Protein AF-A0A536LTJ9-F1 (afdb_monomer_lite)

Structure (mmCIF, N/CA/C/O backbone):
data_AF-A0A536LTJ9-F1
#
_entry.id   AF-A0A536LTJ9-F1
#
loop_
_atom_site.group_PDB
_atom_site.id
_atom_site.type_symbol
_atom_site.label_atom_id
_atom_site.label_alt_id
_atom_site.label_comp_id
_atom_site.label_asym_id
_atom_site.label_entity_id
_atom_site.label_seq_id
_atom_site.pdbx_PDB_ins_code
_atom_site.Cartn_x
_atom_site.Cartn_y
_atom_site.Cartn_z
_atom_site.occupancy
_atom_site.B_iso_or_equiv
_atom_site.auth_seq_id
_atom_site.auth_comp_id
_atom_site.auth_asym_id
_atom_site.auth_atom_id
_atom_site.pdbx_PDB_model_num
ATOM 1 N N . MET A 1 1 ? -16.883 8.179 8.079 1.00 42.94 1 MET A N 1
ATOM 2 C CA . MET A 1 1 ? -15.749 8.511 8.962 1.00 42.94 1 MET A CA 1
ATOM 3 C C . MET A 1 1 ? -14.481 8.294 8.163 1.00 42.94 1 MET A C 1
ATOM 5 O O . MET A 1 1 ? -14.317 7.216 7.603 1.00 42.94 1 MET A O 1
ATOM 9 N N . TRP A 1 2 ? -13.693 9.347 7.991 1.00 53.47 2 TRP A N 1
ATOM 10 C CA . TRP A 1 2 ? -12.495 9.347 7.158 1.00 53.47 2 TRP A CA 1
ATOM 11 C C . TRP A 1 2 ? -11.371 8.657 7.926 1.00 53.47 2 TRP A C 1
ATOM 13 O O . TRP A 1 2 ? -11.195 8.942 9.107 1.00 53.47 2 TRP A O 1
ATOM 23 N N . VAL A 1 3 ? -10.643 7.748 7.278 1.00 66.94 3 VAL A N 1
ATOM 24 C CA . VAL A 1 3 ? -9.371 7.263 7.824 1.00 66.94 3 VAL A CA 1
ATOM 25 C C . VAL A 1 3 ? -8.443 8.465 7.936 1.00 66.94 3 VAL A C 1
ATOM 27 O O . VAL A 1 3 ? -8.261 9.198 6.961 1.00 66.94 3 VAL A O 1
ATOM 30 N N . THR A 1 4 ? -7.886 8.690 9.118 1.00 85.94 4 THR A N 1
ATOM 31 C CA . THR A 1 4 ? -7.003 9.831 9.353 1.00 85.94 4 THR A CA 1
ATOM 32 C C . THR A 1 4 ? -5.583 9.508 8.893 1.00 85.94 4 THR A C 1
ATOM 34 O O . THR A 1 4 ? -5.118 8.367 8.955 1.00 85.94 4 THR A O 1
ATOM 37 N N . VAL A 1 5 ? -4.854 10.533 8.449 1.00 92.19 5 VAL A N 1
ATOM 38 C CA . VAL A 1 5 ? -3.417 10.416 8.140 1.00 92.19 5 VAL A CA 1
ATOM 39 C C . VAL A 1 5 ? -2.634 9.919 9.364 1.00 92.19 5 VAL A C 1
ATOM 41 O O . VAL A 1 5 ? -1.676 9.161 9.224 1.00 92.19 5 VAL A O 1
ATOM 44 N N . GLU A 1 6 ? -3.084 10.285 10.565 1.00 93.06 6 GLU A N 1
ATOM 45 C CA . GLU A 1 6 ? -2.467 9.889 11.828 1.00 93.06 6 GLU A CA 1
ATOM 46 C C . GLU A 1 6 ? -2.579 8.380 12.099 1.00 93.06 6 GLU A C 1
ATOM 48 O O . GLU A 1 6 ? -1.598 7.743 12.480 1.00 93.06 6 GLU A O 1
ATOM 53 N N . GLU A 1 7 ? -3.730 7.762 11.821 1.00 92.81 7 GLU A N 1
ATOM 54 C CA . GLU A 1 7 ? -3.889 6.305 11.944 1.00 92.81 7 GLU A CA 1
ATOM 55 C C . GLU A 1 7 ? -2.943 5.548 11.008 1.00 92.81 7 GLU A C 1
ATOM 57 O O . GLU A 1 7 ? -2.331 4.548 11.404 1.00 92.81 7 GLU A O 1
ATOM 62 N N . LEU A 1 8 ? -2.781 6.040 9.775 1.00 95.00 8 LEU A N 1
ATOM 63 C CA . LEU A 1 8 ? -1.823 5.479 8.828 1.00 95.00 8 LEU A CA 1
ATOM 64 C C . LEU A 1 8 ? -0.384 5.645 9.333 1.00 95.00 8 LEU A C 1
ATOM 66 O O . LEU A 1 8 ? 0.380 4.678 9.281 1.00 95.00 8 LEU A O 1
ATOM 70 N N . ARG A 1 9 ? -0.021 6.820 9.864 1.00 96.88 9 ARG A N 1
ATOM 71 C CA . ARG A 1 9 ? 1.307 7.076 10.445 1.00 96.88 9 ARG A CA 1
ATOM 72 C C . ARG A 1 9 ? 1.619 6.090 11.570 1.00 96.88 9 ARG A C 1
ATOM 74 O O . ARG A 1 9 ? 2.627 5.388 11.505 1.00 96.88 9 ARG A O 1
ATOM 81 N N . LEU A 1 10 ? 0.718 5.950 12.542 1.00 95.50 10 LEU A N 1
ATOM 82 C CA . LEU A 1 10 ? 0.881 5.016 13.661 1.00 95.50 10 LEU A CA 1
ATOM 83 C C . LEU A 1 10 ? 0.972 3.558 13.192 1.00 95.50 10 LEU A C 1
ATOM 85 O O . LEU A 1 10 ? 1.738 2.761 13.743 1.00 95.50 10 LEU A O 1
ATOM 89 N N . LEU A 1 11 ? 0.206 3.177 12.167 1.00 95.19 11 LEU A N 1
ATOM 90 C CA . LEU A 1 11 ? 0.281 1.839 11.589 1.00 95.19 11 LEU A CA 1
ATOM 91 C C . LEU A 1 11 ? 1.647 1.574 10.937 1.00 95.19 11 LEU A C 1
ATOM 93 O O . LEU A 1 11 ? 2.234 0.512 11.174 1.00 95.19 11 LEU A O 1
ATOM 97 N N . VAL A 1 12 ? 2.160 2.532 10.162 1.00 96.12 12 VAL A N 1
ATOM 98 C CA . VAL A 1 12 ? 3.482 2.457 9.525 1.00 96.12 12 VAL A CA 1
ATOM 99 C C . VAL A 1 12 ? 4.579 2.371 10.578 1.00 96.12 12 VAL A C 1
ATOM 101 O O . VAL A 1 12 ? 5.406 1.466 10.500 1.00 96.12 12 VAL A O 1
ATOM 104 N N . GLU A 1 13 ? 4.550 3.220 11.605 1.00 96.75 13 GLU A N 1
ATOM 105 C CA . GLU A 1 13 ? 5.533 3.204 12.693 1.00 96.75 13 GLU A CA 1
ATOM 106 C C . GLU A 1 13 ? 5.571 1.857 13.415 1.00 96.75 13 GLU A C 1
ATOM 108 O O . GLU A 1 13 ? 6.641 1.279 13.618 1.00 96.75 13 GLU A O 1
ATOM 113 N N . ARG A 1 14 ? 4.406 1.300 13.765 1.00 95.69 14 ARG A N 1
ATOM 114 C CA . ARG A 1 14 ? 4.328 -0.027 14.396 1.00 95.69 14 ARG A CA 1
ATOM 115 C C . ARG A 1 14 ? 4.828 -1.136 13.472 1.00 95.69 14 ARG A C 1
ATOM 117 O O . ARG A 1 14 ? 5.441 -2.098 13.937 1.00 95.69 14 ARG A O 1
ATOM 124 N N . ALA A 1 15 ? 4.541 -1.058 12.175 1.00 93.44 15 ALA A N 1
ATOM 125 C CA . ALA A 1 15 ? 5.028 -2.034 11.203 1.00 93.44 15 ALA A CA 1
ATOM 126 C C . ALA A 1 15 ? 6.554 -1.939 11.019 1.00 93.44 15 ALA A C 1
ATOM 128 O O . ALA A 1 15 ? 7.226 -2.969 11.041 1.00 93.44 15 ALA A O 1
ATOM 129 N N . ALA A 1 16 ? 7.095 -0.724 10.923 1.00 94.69 16 ALA A N 1
ATOM 130 C CA . ALA A 1 16 ? 8.520 -0.449 10.771 1.00 94.69 16 ALA A CA 1
ATOM 131 C C . ALA A 1 16 ? 9.319 -0.882 12.007 1.00 94.69 16 ALA A C 1
ATOM 133 O O . ALA A 1 16 ? 10.309 -1.592 11.866 1.00 94.69 16 ALA A O 1
ATOM 134 N N . LYS A 1 17 ? 8.838 -0.578 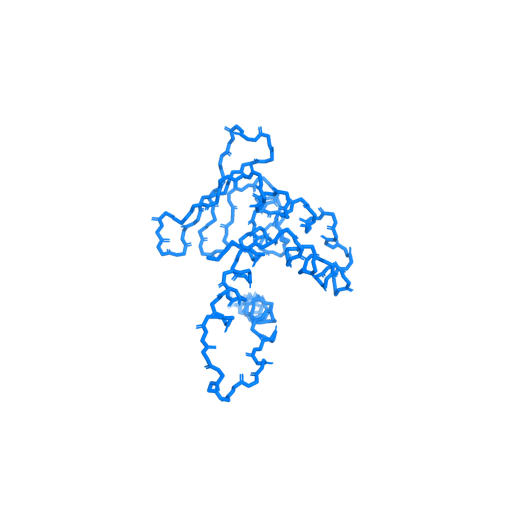13.222 1.00 95.12 17 LYS A N 1
ATOM 135 C CA . LYS A 1 17 ? 9.457 -1.054 14.476 1.00 95.12 17 LYS A CA 1
ATOM 136 C C . LYS A 1 17 ? 9.584 -2.579 14.521 1.00 95.12 17 LYS A C 1
ATOM 138 O O . LYS A 1 17 ? 10.600 -3.098 14.965 1.00 95.12 17 LYS A O 1
ATOM 143 N N . ARG A 1 18 ? 8.572 -3.306 14.033 1.00 94.00 18 ARG A N 1
ATOM 144 C CA . ARG A 1 18 ? 8.579 -4.781 13.989 1.00 94.00 18 ARG A CA 1
ATOM 145 C C . ARG A 1 18 ? 9.423 -5.352 12.853 1.00 94.00 18 ARG A C 1
ATOM 147 O O . ARG A 1 18 ? 9.916 -6.470 12.966 1.00 94.00 18 ARG A O 1
ATOM 154 N N . ARG A 1 19 ? 9.550 -4.632 11.736 1.00 93.12 19 ARG A N 1
ATOM 155 C CA . ARG A 1 19 ? 10.307 -5.066 10.552 1.00 93.12 19 ARG A CA 1
ATOM 156 C C . ARG A 1 19 ? 11.136 -3.904 9.991 1.00 93.12 19 ARG A C 1
ATOM 158 O O . ARG A 1 19 ? 10.781 -3.372 8.937 1.00 93.12 19 ARG A O 1
ATOM 165 N N . PRO A 1 20 ? 12.261 -3.543 10.638 1.00 94.69 20 PRO A N 1
ATOM 166 C CA . PRO A 1 20 ? 13.032 -2.352 10.264 1.00 94.69 20 PRO A CA 1
ATOM 167 C C . PRO A 1 20 ? 13.575 -2.385 8.829 1.00 94.69 20 PRO A C 1
ATOM 169 O O . PRO A 1 20 ? 13.646 -1.364 8.154 1.00 94.69 20 PRO A O 1
ATOM 172 N N . HIS A 1 21 ? 13.879 -3.576 8.305 1.00 91.38 21 HIS A N 1
ATOM 173 C CA . HIS A 1 21 ? 14.324 -3.762 6.917 1.00 91.38 21 HIS A CA 1
ATOM 174 C C . HIS A 1 21 ? 13.249 -3.409 5.866 1.00 91.38 21 HIS A C 1
ATOM 176 O O . HIS A 1 21 ? 13.552 -3.331 4.676 1.00 91.38 21 HIS A O 1
ATOM 182 N N . LEU A 1 22 ? 11.991 -3.205 6.278 1.00 93.38 22 LEU A N 1
ATOM 183 C CA . LEU A 1 22 ? 10.887 -2.813 5.402 1.00 93.38 22 LEU A CA 1
ATOM 184 C C . LEU A 1 22 ? 10.504 -1.335 5.522 1.00 93.38 22 LEU A C 1
ATOM 186 O O . LEU A 1 22 ? 9.610 -0.923 4.789 1.00 93.38 22 LEU A O 1
ATOM 190 N N . THR A 1 23 ? 11.146 -0.534 6.380 1.00 95.56 23 THR A N 1
ATOM 191 C CA . THR A 1 23 ? 10.729 0.854 6.676 1.00 95.56 23 THR A CA 1
ATOM 192 C C . THR A 1 23 ? 10.496 1.685 5.413 1.00 95.56 23 THR A C 1
ATOM 194 O O . THR A 1 23 ? 9.368 2.101 5.161 1.00 95.56 23 THR A O 1
ATOM 197 N N . SER A 1 24 ? 11.494 1.799 4.531 1.00 96.06 24 SER A N 1
ATOM 198 C CA . SER A 1 24 ? 11.345 2.561 3.278 1.00 96.06 24 SER A CA 1
ATOM 199 C C . SER A 1 24 ? 10.238 2.007 2.363 1.00 96.06 24 SER A C 1
ATOM 201 O O . SER A 1 24 ? 9.552 2.747 1.657 1.00 96.06 24 SER A O 1
ATOM 203 N N . ARG A 1 25 ? 10.007 0.687 2.377 1.00 96.50 25 ARG A N 1
ATOM 204 C CA . ARG A 1 25 ? 8.929 0.058 1.594 1.00 96.50 25 ARG A CA 1
ATOM 205 C C . ARG A 1 25 ? 7.552 0.359 2.182 1.00 96.50 25 ARG A C 1
ATOM 207 O O . ARG A 1 25 ? 6.603 0.523 1.418 1.00 96.50 25 ARG A O 1
ATOM 214 N N . LEU A 1 26 ? 7.446 0.434 3.507 1.00 97.62 26 LEU A N 1
ATOM 215 C CA . LEU A 1 26 ? 6.226 0.802 4.223 1.00 97.62 26 LEU A CA 1
ATOM 216 C C . LEU A 1 26 ? 5.879 2.278 4.011 1.00 97.62 26 LEU A C 1
ATOM 218 O O . LEU A 1 26 ? 4.723 2.582 3.742 1.00 97.62 26 LEU A O 1
ATOM 222 N N . GLU A 1 27 ? 6.864 3.173 4.035 1.00 97.81 27 GLU A N 1
ATOM 223 C CA . GLU A 1 27 ? 6.672 4.597 3.725 1.00 97.81 27 GLU A CA 1
ATOM 224 C C . GLU A 1 27 ? 6.171 4.793 2.290 1.00 97.81 27 GLU A C 1
ATOM 226 O O . GLU A 1 27 ? 5.156 5.451 2.058 1.00 97.81 27 GLU A O 1
ATOM 231 N N . LYS A 1 28 ? 6.805 4.126 1.315 1.00 98.06 28 LYS A N 1
ATOM 232 C CA . LYS A 1 28 ? 6.331 4.138 -0.079 1.00 98.06 28 LYS A CA 1
ATOM 233 C C . LYS A 1 28 ? 4.938 3.534 -0.225 1.00 98.06 28 LYS A C 1
ATOM 235 O O . LYS A 1 28 ? 4.162 3.983 -1.059 1.00 98.06 28 LYS A O 1
ATOM 240 N N . ALA A 1 29 ? 4.599 2.516 0.559 1.00 98.19 29 ALA A N 1
ATOM 241 C CA . ALA A 1 29 ? 3.256 1.949 0.565 1.00 98.19 29 ALA A CA 1
ATOM 242 C C . ALA A 1 29 ? 2.220 2.928 1.138 1.00 98.19 29 ALA A C 1
ATOM 244 O O . ALA A 1 29 ? 1.139 3.060 0.569 1.00 98.19 29 ALA A O 1
ATOM 245 N N . ALA A 1 30 ? 2.556 3.643 2.213 1.00 97.88 30 ALA A N 1
ATOM 246 C CA . ALA A 1 30 ? 1.713 4.682 2.796 1.00 97.88 30 ALA A CA 1
ATOM 247 C C . ALA A 1 30 ? 1.471 5.834 1.812 1.00 97.88 30 ALA A C 1
ATOM 249 O O . ALA A 1 30 ? 0.335 6.275 1.657 1.00 97.88 30 ALA A O 1
ATOM 250 N N . PHE A 1 31 ? 2.503 6.240 1.066 1.00 98.00 31 PHE A N 1
ATOM 251 C CA . PHE A 1 31 ? 2.364 7.186 -0.043 1.00 98.00 31 PHE A CA 1
ATOM 252 C C . PHE A 1 31 ? 1.307 6.723 -1.058 1.00 98.00 31 PHE A C 1
ATOM 254 O O . PHE A 1 31 ? 0.443 7.505 -1.447 1.00 98.00 31 PHE A O 1
ATOM 261 N N . LEU A 1 32 ? 1.325 5.444 -1.458 1.00 98.25 32 LEU A N 1
ATOM 262 C CA . LEU A 1 32 ? 0.319 4.912 -2.383 1.00 98.25 32 LEU A CA 1
ATOM 263 C C . LEU A 1 32 ? -1.090 4.932 -1.780 1.00 98.25 32 LEU A C 1
ATOM 265 O O . LEU A 1 32 ? -2.035 5.238 -2.496 1.00 98.25 32 LEU A O 1
ATOM 269 N N . VAL A 1 33 ? -1.235 4.628 -0.487 1.00 97.44 33 VAL A N 1
ATOM 270 C CA . VAL A 1 33 ? -2.533 4.691 0.208 1.00 97.44 33 VAL A CA 1
ATOM 271 C C . VAL A 1 33 ? -3.100 6.111 0.205 1.00 97.44 33 VAL A C 1
ATOM 273 O O . VAL A 1 33 ? -4.300 6.274 0.005 1.00 97.44 33 VAL A O 1
ATOM 276 N N . LEU A 1 34 ? -2.256 7.124 0.411 1.00 96.06 34 LEU A N 1
ATOM 277 C CA . LEU A 1 34 ? -2.688 8.520 0.493 1.00 96.06 34 LEU A CA 1
ATOM 278 C C . LEU A 1 34 ? -2.962 9.149 -0.874 1.00 96.06 34 LEU A C 1
ATOM 280 O O . LEU A 1 34 ? -3.905 9.921 -1.013 1.00 96.06 34 LEU A O 1
ATOM 284 N N . LEU A 1 35 ? -2.117 8.866 -1.867 1.00 96.56 35 LEU A N 1
ATOM 285 C CA . LEU A 1 35 ? -2.029 9.692 -3.075 1.00 96.56 35 LEU A CA 1
ATOM 286 C C . LEU A 1 35 ? -2.355 8.951 -4.366 1.00 96.56 35 LEU A C 1
ATOM 288 O O . LEU A 1 35 ? -2.370 9.569 -5.436 1.00 96.56 35 LEU A O 1
ATOM 292 N N . ARG A 1 36 ? -2.587 7.635 -4.306 1.00 97.62 36 ARG A N 1
ATOM 293 C CA . ARG A 1 36 ? -2.850 6.830 -5.498 1.00 97.62 36 ARG A CA 1
ATOM 294 C C . ARG A 1 36 ? -4.176 6.084 -5.402 1.00 97.62 36 ARG A C 1
ATOM 296 O O . ARG A 1 36 ? -4.556 5.613 -4.334 1.00 97.62 36 ARG A O 1
ATOM 303 N N . PRO A 1 37 ? -4.891 5.944 -6.531 1.00 96.81 37 PRO A N 1
ATOM 304 C CA . PRO A 1 37 ? -6.103 5.140 -6.581 1.00 96.81 37 PRO A CA 1
ATOM 305 C C . PRO A 1 37 ? -5.803 3.682 -6.210 1.00 96.81 37 PRO A C 1
ATOM 307 O O . PRO A 1 37 ? -4.941 3.033 -6.808 1.00 96.81 37 PRO A O 1
ATOM 310 N N . ILE A 1 38 ? -6.557 3.161 -5.241 1.00 97.19 38 ILE A N 1
ATOM 311 C CA . ILE A 1 38 ? -6.561 1.746 -4.863 1.00 97.19 38 ILE A CA 1
ATOM 312 C C . ILE A 1 38 ? -7.996 1.241 -4.945 1.00 97.19 38 ILE A C 1
ATOM 314 O O . ILE A 1 38 ? -8.840 1.600 -4.124 1.00 97.19 38 ILE A O 1
ATOM 318 N N . GLN A 1 39 ? -8.266 0.412 -5.947 1.00 97.00 39 GLN A N 1
ATOM 319 C CA . GLN A 1 39 ? -9.611 -0.015 -6.313 1.00 97.00 39 GLN A CA 1
ATOM 320 C C . GLN A 1 39 ? -9.727 -1.532 -6.236 1.00 97.00 39 GLN A C 1
ATOM 322 O O . GLN A 1 39 ? -8.853 -2.262 -6.711 1.00 97.00 39 GLN A O 1
ATOM 327 N N . GLN A 1 40 ? -10.824 -2.014 -5.662 1.00 96.25 40 GLN A N 1
ATOM 328 C CA . GLN A 1 40 ? -11.198 -3.415 -5.783 1.00 96.25 40 GLN A CA 1
ATOM 329 C C . GLN A 1 40 ? -11.889 -3.613 -7.132 1.00 96.25 40 GLN A C 1
ATOM 331 O O . GLN A 1 40 ? -12.867 -2.929 -7.413 1.00 96.25 40 GLN A O 1
ATOM 336 N N . LEU A 1 41 ? -11.378 -4.523 -7.963 1.00 95.44 41 LEU A N 1
ATOM 337 C CA . LEU A 1 41 ? -12.011 -4.863 -9.243 1.00 95.44 41 LEU A CA 1
ATOM 338 C C . LEU A 1 41 ? -12.983 -6.035 -9.069 1.00 95.44 41 LEU A C 1
ATOM 340 O O . LEU A 1 41 ? -14.129 -5.967 -9.497 1.00 95.44 41 LEU A O 1
ATOM 344 N N . HIS A 1 42 ? -12.522 -7.095 -8.399 1.00 92.00 42 HIS A N 1
ATOM 345 C CA . HIS A 1 42 ? -13.290 -8.306 -8.099 1.00 92.00 42 HIS A CA 1
ATOM 346 C C . HIS A 1 42 ? -12.884 -8.867 -6.731 1.00 92.00 42 HIS A C 1
ATOM 348 O O . HIS A 1 42 ? -12.000 -8.336 -6.044 1.00 92.00 42 HIS A O 1
ATOM 354 N N . GLU A 1 43 ? -13.486 -9.985 -6.333 1.00 89.62 43 GLU A N 1
ATOM 355 C CA . GLU A 1 43 ? -13.037 -10.722 -5.159 1.00 89.62 43 GLU A CA 1
ATOM 356 C C . GLU A 1 43 ? -11.547 -11.083 -5.291 1.00 89.62 43 GLU A C 1
ATOM 358 O O . GLU A 1 43 ? -11.108 -11.692 -6.267 1.00 89.62 43 GLU A O 1
ATOM 363 N N . ASN A 1 44 ? -10.740 -10.676 -4.309 1.00 88.75 44 ASN A N 1
ATOM 364 C CA . ASN A 1 44 ? -9.294 -10.912 -4.283 1.00 88.75 44 ASN A CA 1
ATOM 365 C C . ASN A 1 44 ? -8.495 -10.345 -5.480 1.00 88.75 44 ASN A C 1
ATOM 367 O O . ASN A 1 44 ? -7.332 -10.725 -5.653 1.00 88.75 44 ASN A O 1
ATOM 371 N N . VAL A 1 45 ? -9.067 -9.419 -6.263 1.00 96.31 45 VAL A N 1
ATOM 372 C CA . VAL A 1 45 ? -8.387 -8.709 -7.361 1.00 96.31 45 VAL A CA 1
ATOM 373 C C . VAL A 1 45 ? -8.440 -7.208 -7.119 1.00 96.31 45 VAL A C 1
ATOM 375 O O . VAL A 1 45 ? -9.510 -6.603 -7.063 1.00 96.31 45 VAL A O 1
ATOM 378 N N . TRP A 1 46 ? -7.261 -6.610 -7.002 1.00 98.12 46 TRP A N 1
ATOM 379 C CA . TRP A 1 46 ? -7.079 -5.204 -6.673 1.00 98.12 46 TRP A CA 1
ATOM 380 C C . TRP A 1 46 ? -6.245 -4.513 -7.735 1.00 98.12 46 TRP A C 1
ATOM 382 O O . TRP A 1 46 ? -5.274 -5.082 -8.225 1.00 98.12 46 TRP A O 1
ATOM 392 N N . ARG A 1 47 ? -6.587 -3.268 -8.042 1.00 98.25 47 ARG A N 1
ATOM 393 C CA . ARG A 1 47 ? -5.807 -2.374 -8.890 1.00 98.25 47 ARG A CA 1
ATOM 394 C C . ARG A 1 47 ? -5.202 -1.277 -8.018 1.00 98.25 47 ARG A C 1
ATOM 396 O O . ARG A 1 47 ? -5.918 -0.627 -7.261 1.00 98.25 47 ARG A O 1
ATOM 403 N N . VAL A 1 48 ? -3.890 -1.085 -8.118 1.00 98.44 48 VAL A N 1
ATOM 404 C CA . VAL A 1 48 ? -3.116 -0.124 -7.319 1.00 98.44 48 VAL A CA 1
ATOM 405 C C . VAL A 1 48 ? -2.370 0.811 -8.263 1.00 98.44 48 VAL A C 1
ATOM 407 O O . VAL A 1 48 ? -1.622 0.344 -9.121 1.00 98.44 48 VAL A O 1
ATOM 410 N N . GLY A 1 49 ? -2.568 2.120 -8.120 1.00 98.12 49 GLY A N 1
ATOM 411 C CA . GLY A 1 49 ? -1.818 3.118 -8.881 1.00 98.12 49 GLY A CA 1
ATOM 412 C C . GLY A 1 49 ? -0.318 3.070 -8.579 1.00 98.12 49 GLY A C 1
ATOM 413 O O . GLY A 1 49 ? 0.107 2.748 -7.468 1.00 98.12 49 GLY A O 1
ATOM 414 N N . SER A 1 50 ? 0.493 3.380 -9.581 1.00 96.56 50 SER A N 1
ATOM 415 C CA . SER A 1 50 ? 1.942 3.505 -9.461 1.00 96.56 50 SER A CA 1
ATOM 416 C C . SER A 1 50 ? 2.350 4.789 -8.735 1.00 96.56 50 SER A C 1
ATOM 418 O O . SER A 1 50 ? 1.583 5.736 -8.595 1.00 96.56 50 SER A O 1
ATOM 420 N N . GLU A 1 51 ? 3.610 4.850 -8.307 1.00 95.50 51 GLU A N 1
ATOM 421 C CA . GLU A 1 51 ? 4.171 6.042 -7.658 1.00 95.50 51 GLU A CA 1
ATOM 422 C C . GLU A 1 51 ? 4.203 7.258 -8.595 1.00 95.50 51 GLU A C 1
ATOM 424 O O . GLU A 1 51 ? 3.831 8.351 -8.170 1.00 95.50 51 GLU A O 1
ATOM 429 N N . ASP A 1 52 ? 4.535 7.041 -9.875 1.00 94.75 52 ASP A N 1
ATOM 430 C CA . ASP A 1 52 ? 4.522 8.069 -10.929 1.00 94.75 52 ASP A CA 1
ATOM 431 C C . ASP A 1 52 ? 3.102 8.519 -11.327 1.00 94.75 52 ASP A C 1
ATOM 433 O O . ASP A 1 52 ? 2.946 9.538 -11.988 1.00 94.75 52 ASP A O 1
ATOM 437 N N . GLY A 1 53 ? 2.058 7.797 -10.903 1.00 93.62 53 GLY A N 1
ATOM 438 C CA . GLY A 1 53 ? 0.662 8.105 -11.221 1.00 93.62 53 GLY A CA 1
ATOM 439 C C . GLY A 1 53 ? 0.241 7.793 -12.661 1.00 93.62 53 GLY A C 1
ATOM 440 O O . GLY A 1 53 ? -0.909 8.034 -13.008 1.00 93.62 53 GLY A O 1
ATOM 441 N N . LEU A 1 54 ? 1.132 7.239 -13.488 1.00 95.19 54 LEU A N 1
ATOM 442 C CA . LEU A 1 54 ? 0.880 6.983 -14.912 1.00 95.19 54 LEU A CA 1
ATOM 443 C C . LEU A 1 54 ? 0.421 5.551 -15.197 1.00 95.19 54 LEU A C 1
ATOM 445 O O . LEU A 1 54 ? -0.065 5.247 -16.283 1.00 95.19 54 LEU A O 1
ATOM 449 N N . ARG A 1 55 ? 0.633 4.641 -14.247 1.00 96.25 55 ARG A N 1
ATOM 450 C CA . ARG A 1 55 ? 0.438 3.204 -14.423 1.00 96.25 55 ARG A CA 1
ATOM 451 C C . ARG A 1 55 ? -0.396 2.636 -13.290 1.00 96.25 55 ARG A C 1
ATOM 453 O O . ARG A 1 55 ? -0.526 3.209 -12.211 1.00 96.25 55 ARG A O 1
ATOM 460 N N . PHE A 1 56 ? -0.926 1.453 -13.538 1.00 97.94 56 PHE A N 1
ATOM 461 C CA . PHE A 1 56 ? -1.584 0.651 -12.526 1.00 97.94 56 PHE A CA 1
ATOM 462 C C . PHE A 1 56 ? -0.951 -0.727 -12.488 1.00 97.94 56 PHE A C 1
ATOM 464 O O . PHE A 1 56 ? -0.499 -1.234 -13.511 1.00 97.94 56 PHE A O 1
ATOM 471 N N . TYR A 1 57 ? -0.946 -1.318 -11.300 1.00 98.19 57 TYR A N 1
ATOM 472 C CA . TYR A 1 57 ? -0.539 -2.692 -11.082 1.00 98.19 57 TYR A CA 1
ATOM 473 C C . TYR A 1 57 ? -1.673 -3.466 -10.425 1.00 98.19 57 TYR A C 1
ATOM 475 O O . TYR A 1 57 ? -2.288 -3.028 -9.448 1.00 98.19 57 TYR A O 1
ATOM 483 N N . THR A 1 58 ? -1.916 -4.650 -10.949 1.00 98.44 58 THR A N 1
ATOM 484 C CA . THR A 1 58 ? -2.887 -5.611 -10.464 1.00 98.44 58 THR A CA 1
ATOM 485 C C . THR A 1 58 ? -2.249 -6.473 -9.386 1.00 98.44 58 THR A C 1
ATOM 487 O O . THR A 1 58 ? -1.134 -6.986 -9.528 1.00 98.44 58 THR A O 1
ATOM 490 N N . VAL A 1 59 ? -2.974 -6.638 -8.283 1.00 97.56 59 VAL A N 1
ATOM 491 C CA . VAL A 1 59 ? -2.683 -7.617 -7.244 1.00 97.56 59 VAL A CA 1
ATOM 492 C C . VAL A 1 59 ? -3.821 -8.630 -7.210 1.00 97.56 59 VAL A C 1
ATOM 494 O O . VAL A 1 59 ? -4.937 -8.310 -6.798 1.00 97.56 59 VAL A O 1
ATOM 497 N N . LYS A 1 60 ? -3.542 -9.866 -7.628 1.00 96.50 60 LYS A N 1
ATOM 498 C CA . LYS A 1 60 ? -4.503 -10.975 -7.679 1.00 96.50 60 LYS A CA 1
ATOM 499 C C . LYS A 1 60 ? -4.084 -12.059 -6.699 1.00 96.50 60 LYS A C 1
ATOM 501 O O . LYS A 1 60 ? -2.989 -12.604 -6.808 1.00 96.50 60 LYS A O 1
ATOM 506 N N . ARG A 1 61 ? -4.948 -12.371 -5.727 1.00 91.94 61 ARG A N 1
ATOM 507 C CA . ARG A 1 61 ? -4.703 -13.408 -4.699 1.00 91.94 61 ARG A CA 1
ATOM 508 C C . ARG A 1 61 ? -3.320 -13.270 -4.030 1.00 91.94 61 ARG A C 1
ATOM 510 O O . ARG A 1 61 ? -2.623 -14.250 -3.796 1.00 91.94 61 ARG A O 1
ATOM 517 N N . GLY A 1 62 ? -2.902 -12.030 -3.763 1.00 89.62 62 GLY A N 1
ATOM 518 C CA . GLY A 1 62 ? -1.617 -11.712 -3.129 1.00 89.62 62 GLY A CA 1
ATOM 519 C C . GLY A 1 62 ? -0.399 -11.666 -4.062 1.00 89.62 62 GLY A C 1
ATOM 520 O O . GLY A 1 62 ? 0.665 -11.249 -3.605 1.00 89.62 62 GLY A O 1
ATOM 521 N N . GLN A 1 63 ? -0.540 -12.023 -5.341 1.00 95.44 63 GLN A N 1
ATOM 522 C CA . GLN A 1 63 ? 0.505 -11.895 -6.362 1.00 95.44 63 GLN A CA 1
ATOM 523 C C . GLN A 1 63 ? 0.389 -10.546 -7.067 1.00 95.44 63 GLN A C 1
ATOM 525 O O . GLN A 1 63 ? -0.725 -10.117 -7.352 1.00 95.44 63 GLN A O 1
ATOM 530 N N . CYS A 1 64 ? 1.506 -9.872 -7.344 1.00 97.06 64 CYS A N 1
ATOM 531 C CA . CYS A 1 64 ? 1.507 -8.541 -7.958 1.00 97.06 64 CYS A CA 1
ATOM 532 C C . CYS A 1 64 ? 2.233 -8.552 -9.304 1.00 97.06 64 CYS A C 1
ATOM 534 O O . CYS A 1 64 ? 3.271 -9.185 -9.430 1.00 97.06 64 CYS A O 1
ATOM 536 N N . GLU A 1 65 ? 1.741 -7.804 -10.288 1.00 97.69 65 GLU A N 1
ATOM 537 C CA . GLU A 1 65 ? 2.379 -7.728 -11.613 1.00 97.69 65 GLU A CA 1
ATOM 538 C C . GLU A 1 65 ? 3.516 -6.693 -11.712 1.00 97.69 65 GLU A C 1
ATOM 540 O O . GLU A 1 65 ? 4.103 -6.501 -12.772 1.00 97.69 65 GLU A O 1
ATOM 545 N N . CYS A 1 66 ? 3.859 -5.999 -10.621 1.00 97.06 66 CYS A N 1
ATOM 546 C CA . CYS A 1 66 ? 4.939 -5.014 -10.654 1.00 97.06 66 CYS A CA 1
ATOM 547 C C . CYS A 1 66 ? 6.324 -5.669 -10.769 1.00 97.06 66 CYS A C 1
ATOM 549 O O . CYS A 1 66 ? 6.564 -6.743 -10.213 1.00 97.06 66 CYS A O 1
ATOM 551 N N . SER A 1 67 ? 7.278 -4.958 -11.374 1.00 95.81 67 SER A N 1
ATOM 552 C CA . SER A 1 67 ? 8.646 -5.449 -11.608 1.00 95.81 67 SER A CA 1
ATOM 553 C C . SER A 1 67 ? 9.387 -5.920 -10.349 1.00 95.81 67 SER 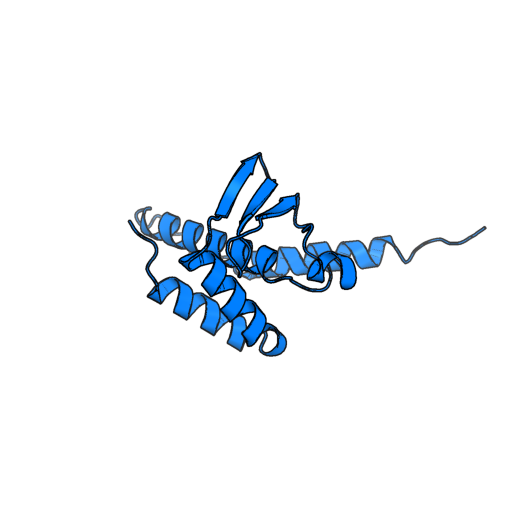A C 1
ATOM 555 O O . SER A 1 67 ? 10.187 -6.846 -10.414 1.00 95.81 67 SER A O 1
ATOM 557 N N . ASP A 1 68 ? 9.134 -5.305 -9.193 1.00 95.25 68 ASP A N 1
ATOM 558 C CA . ASP A 1 68 ? 9.712 -5.715 -7.905 1.00 95.25 68 ASP A CA 1
ATOM 559 C C . ASP A 1 68 ? 9.217 -7.108 -7.473 1.00 95.25 68 ASP A C 1
ATOM 561 O O . ASP A 1 68 ? 10.000 -7.933 -7.012 1.00 95.25 68 ASP A O 1
ATOM 565 N N . TYR A 1 69 ? 7.939 -7.420 -7.708 1.00 95.75 69 TYR A N 1
ATOM 566 C CA . TYR A 1 69 ? 7.399 -8.756 -7.448 1.00 95.75 69 TYR A CA 1
ATOM 567 C C . TYR A 1 69 ? 7.892 -9.771 -8.478 1.00 95.75 69 TYR A C 1
ATOM 569 O O . TYR A 1 69 ? 8.267 -10.873 -8.101 1.00 95.75 69 TYR A O 1
ATOM 577 N N . LEU A 1 70 ? 7.932 -9.409 -9.762 1.00 95.62 70 LEU A N 1
ATOM 578 C CA . LEU A 1 70 ? 8.425 -10.314 -10.805 1.00 95.62 70 LEU A CA 1
ATOM 579 C C . LEU A 1 70 ? 9.889 -10.717 -10.570 1.00 95.62 70 LEU A C 1
ATOM 581 O O . LEU A 1 70 ? 10.256 -11.854 -10.838 1.00 95.62 70 LEU A O 1
ATOM 585 N N . ARG A 1 71 ? 10.707 -9.811 -10.017 1.00 95.94 71 ARG A N 1
ATOM 586 C CA . ARG A 1 71 ? 12.116 -10.082 -9.693 1.00 95.94 71 ARG A CA 1
ATOM 587 C C . ARG A 1 71 ? 12.318 -10.903 -8.424 1.00 95.94 71 ARG A C 1
ATOM 589 O O . ARG A 1 71 ? 13.215 -11.736 -8.385 1.00 95.94 71 ARG A O 1
ATOM 596 N N . HIS A 1 72 ? 11.533 -10.651 -7.380 1.00 92.25 72 HIS A N 1
ATOM 597 C CA . HIS A 1 72 ? 11.813 -11.196 -6.044 1.00 92.25 72 HIS A CA 1
ATOM 598 C C . HIS A 1 72 ? 10.767 -12.202 -5.536 1.00 92.25 72 HIS A C 1
ATOM 600 O O . HIS A 1 72 ? 10.965 -12.861 -4.513 1.00 92.25 72 HIS A O 1
ATOM 606 N N . GLY A 1 73 ? 9.652 -12.343 -6.246 1.00 90.50 73 GLY A N 1
ATOM 607 C CA . GLY A 1 73 ? 8.575 -13.273 -5.942 1.00 90.50 73 GLY A CA 1
ATOM 608 C C . GLY A 1 73 ? 7.808 -12.959 -4.655 1.00 90.50 73 GLY A C 1
ATOM 609 O O . GLY A 1 73 ? 7.875 -11.876 -4.069 1.00 90.50 73 GLY A O 1
ATOM 610 N N . ALA A 1 74 ? 7.046 -13.952 -4.193 1.00 87.50 74 ALA A N 1
ATOM 611 C CA . ALA A 1 74 ? 6.143 -13.820 -3.048 1.00 87.50 74 ALA A CA 1
ATOM 612 C C . ALA A 1 74 ? 6.856 -13.479 -1.727 1.00 87.50 74 ALA A C 1
ATOM 614 O O . ALA A 1 74 ? 6.251 -12.841 -0.858 1.00 87.50 74 ALA A O 1
ATOM 615 N N . ASN A 1 75 ? 8.127 -13.873 -1.624 1.00 85.94 75 ASN A N 1
ATOM 616 C CA . ASN A 1 75 ? 9.012 -13.754 -0.465 1.00 85.94 75 ASN A CA 1
ATOM 617 C C . ASN A 1 75 ? 9.318 -12.302 -0.105 1.00 85.94 75 ASN A C 1
ATOM 619 O O . ASN A 1 75 ? 9.622 -11.998 1.045 1.00 85.94 75 ASN A O 1
ATOM 623 N N . HIS A 1 76 ? 9.224 -11.413 -1.094 1.00 88.12 76 HIS A N 1
ATOM 624 C CA . HIS A 1 76 ? 9.574 -10.015 -0.944 1.00 88.12 76 HIS A CA 1
ATOM 625 C C . HIS A 1 76 ? 8.329 -9.141 -1.090 1.00 88.12 76 HIS A C 1
ATOM 627 O O . HIS A 1 76 ? 7.698 -9.115 -2.155 1.00 88.12 76 HIS A O 1
ATOM 633 N N . PRO A 1 77 ? 7.900 -8.444 -0.028 1.00 92.62 77 PRO A N 1
ATOM 634 C CA . PRO A 1 77 ? 6.710 -7.621 -0.107 1.00 92.62 77 PRO A CA 1
ATOM 635 C C . PRO A 1 77 ? 7.010 -6.364 -0.930 1.00 92.62 77 PRO A C 1
ATOM 637 O O . PRO A 1 77 ? 7.749 -5.470 -0.508 1.00 92.62 77 PRO A O 1
ATOM 640 N N . CYS A 1 78 ? 6.415 -6.284 -2.119 1.00 96.94 78 CYS A N 1
ATOM 641 C CA . CYS A 1 78 ? 6.437 -5.064 -2.911 1.00 96.94 78 CYS A CA 1
ATOM 642 C C . CYS A 1 78 ? 5.538 -3.990 -2.291 1.00 96.94 78 CYS A C 1
ATOM 644 O O . CYS A 1 78 ? 4.577 -4.289 -1.573 1.00 96.94 78 CYS A O 1
ATOM 646 N N . LYS A 1 79 ? 5.813 -2.724 -2.616 1.00 97.06 79 LYS A N 1
ATOM 647 C CA . LYS A 1 79 ? 5.052 -1.579 -2.091 1.00 97.06 79 LYS A CA 1
ATOM 648 C C . LYS A 1 79 ? 3.544 -1.672 -2.359 1.00 97.06 79 LYS A C 1
ATOM 650 O O . LYS A 1 79 ? 2.765 -1.292 -1.498 1.00 97.06 79 LYS A O 1
ATOM 655 N N . HIS A 1 80 ? 3.114 -2.246 -3.487 1.00 98.25 80 HIS A N 1
ATOM 656 C CA . HIS A 1 80 ? 1.687 -2.402 -3.807 1.00 98.25 80 HIS A CA 1
ATOM 657 C C . HIS A 1 80 ? 0.992 -3.416 -2.884 1.00 98.25 80 HIS A C 1
ATOM 659 O O . HIS A 1 80 ? -0.114 -3.171 -2.410 1.00 98.25 80 HIS A O 1
ATOM 665 N N . ARG A 1 81 ? 1.656 -4.541 -2.574 1.00 97.69 81 ARG A N 1
ATOM 666 C CA . ARG A 1 81 ? 1.144 -5.533 -1.610 1.00 97.69 81 ARG A CA 1
ATOM 667 C C . ARG A 1 81 ? 1.094 -4.951 -0.198 1.00 97.69 81 ARG A C 1
ATOM 669 O O . ARG A 1 81 ? 0.119 -5.177 0.513 1.00 97.69 81 ARG A O 1
ATOM 676 N N . LEU A 1 82 ? 2.105 -4.168 0.184 1.00 97.88 82 LEU A N 1
ATOM 677 C CA . LEU A 1 82 ? 2.117 -3.452 1.461 1.00 97.88 82 LEU A CA 1
ATOM 678 C C . LEU A 1 82 ? 1.027 -2.374 1.530 1.00 97.88 82 LEU A C 1
ATOM 680 O O . LEU A 1 82 ? 0.385 -2.245 2.562 1.00 97.88 82 LEU A O 1
ATOM 684 N N . ALA A 1 83 ? 0.756 -1.654 0.440 1.00 98.12 83 ALA A N 1
ATOM 685 C CA . ALA A 1 83 ? -0.298 -0.641 0.402 1.00 98.12 83 ALA A CA 1
ATOM 686 C C . ALA A 1 83 ? -1.682 -1.267 0.623 1.00 98.12 83 ALA A C 1
ATOM 688 O O . ALA A 1 83 ? -2.480 -0.752 1.402 1.00 98.12 83 ALA A O 1
ATOM 689 N N . LEU A 1 84 ? -1.947 -2.429 0.012 1.00 96.94 84 LEU A N 1
ATOM 690 C CA . LEU A 1 84 ? -3.178 -3.182 0.270 1.00 96.94 84 LEU A CA 1
ATOM 691 C C . LEU A 1 84 ? -3.270 -3.683 1.710 1.00 96.94 84 LEU A C 1
ATOM 693 O O . LEU A 1 84 ? -4.354 -3.659 2.287 1.00 96.94 84 LEU A O 1
ATOM 697 N N . PHE A 1 85 ? -2.152 -4.121 2.289 1.00 94.81 85 PHE A N 1
ATOM 698 C CA . PHE A 1 85 ? -2.095 -4.489 3.701 1.00 94.81 85 PHE A CA 1
ATOM 699 C C . PHE A 1 85 ? -2.472 -3.303 4.605 1.00 94.81 85 PHE A C 1
ATOM 701 O O . PHE A 1 85 ? -3.370 -3.435 5.434 1.00 94.81 85 PHE A O 1
ATOM 708 N N . LEU A 1 86 ? -1.850 -2.137 4.399 1.00 95.81 86 LEU A N 1
ATOM 709 C CA . LEU A 1 86 ? -2.131 -0.930 5.179 1.00 95.81 86 LEU A CA 1
ATOM 710 C C . LEU A 1 86 ? -3.592 -0.487 5.021 1.00 95.81 86 LEU A C 1
ATOM 712 O O . LEU A 1 86 ? -4.270 -0.250 6.015 1.00 95.81 86 LEU A O 1
ATOM 716 N N . ARG A 1 87 ? -4.108 -0.451 3.786 1.00 94.88 87 ARG A N 1
ATOM 717 C CA . ARG A 1 87 ? -5.502 -0.086 3.495 1.00 94.88 87 ARG A CA 1
ATOM 718 C C . ARG A 1 87 ? -6.499 -0.980 4.234 1.00 94.88 87 ARG A C 1
ATOM 720 O O . ARG A 1 87 ? -7.424 -0.461 4.845 1.00 94.88 87 ARG A O 1
ATOM 727 N N . ARG A 1 88 ? -6.297 -2.301 4.218 1.00 92.56 88 ARG A N 1
ATOM 728 C CA . ARG A 1 88 ? -7.188 -3.254 4.904 1.00 92.56 88 ARG A CA 1
ATOM 729 C C . ARG A 1 88 ? -7.184 -3.062 6.417 1.00 92.56 88 ARG A C 1
ATOM 731 O O . ARG A 1 88 ? -8.250 -3.012 7.014 1.00 92.56 88 ARG A O 1
ATOM 738 N N . ALA A 1 89 ? -6.008 -2.893 7.019 1.00 92.38 89 ALA A N 1
ATOM 739 C CA . ALA A 1 89 ? -5.892 -2.652 8.457 1.00 92.38 89 ALA A CA 1
ATOM 740 C C . ALA A 1 89 ? -6.581 -1.341 8.889 1.00 92.38 89 ALA A C 1
ATOM 742 O O . ALA A 1 89 ? -7.162 -1.264 9.972 1.00 92.38 89 ALA A O 1
ATOM 743 N N . LEU A 1 90 ? -6.555 -0.316 8.033 1.00 91.69 90 LEU A N 1
ATOM 744 C CA . LEU A 1 90 ? -7.272 0.940 8.266 1.00 91.69 90 LEU A CA 1
ATOM 745 C C . LEU A 1 90 ? -8.788 0.768 8.113 1.00 91.69 90 LEU A C 1
ATOM 747 O O . LEU A 1 90 ? -9.547 1.253 8.947 1.00 91.69 90 LEU A O 1
ATOM 751 N N . GLU A 1 91 ? -9.241 0.037 7.090 1.00 90.31 91 GLU A N 1
ATOM 752 C CA . GLU A 1 91 ? -10.661 -0.296 6.911 1.00 90.31 91 GLU A CA 1
ATOM 753 C C . GLU A 1 91 ? -11.215 -1.094 8.098 1.00 90.31 91 GLU A C 1
ATOM 755 O O . GLU A 1 91 ? -12.341 -0.848 8.530 1.00 90.31 91 GLU A O 1
ATOM 760 N N . GLU A 1 92 ? -10.428 -2.024 8.634 1.00 88.62 92 GLU A N 1
ATOM 761 C CA . GLU A 1 92 ? -10.768 -2.830 9.804 1.00 88.62 92 GLU A CA 1
ATOM 762 C C . GLU A 1 92 ? -10.830 -1.988 11.079 1.00 88.62 92 GLU A C 1
ATOM 764 O O . GLU A 1 92 ? -11.838 -2.026 11.781 1.00 88.62 92 GLU A O 1
ATOM 769 N N . SER A 1 93 ? -9.824 -1.141 11.319 1.00 85.12 93 SER A N 1
ATOM 770 C CA . SER A 1 93 ? -9.821 -0.206 12.453 1.00 85.12 93 SER A CA 1
ATOM 771 C C . SER A 1 93 ? -11.049 0.710 12.410 1.00 85.12 93 SER A C 1
ATOM 773 O O . SER A 1 93 ? -11.785 0.825 13.387 1.00 85.12 93 SER A O 1
ATOM 775 N N . ALA A 1 94 ? -11.364 1.262 11.234 1.00 85.19 94 ALA A N 1
ATOM 776 C CA . ALA A 1 94 ? -12.541 2.101 11.042 1.00 85.19 94 ALA A CA 1
ATOM 777 C C . ALA A 1 94 ? -13.871 1.338 11.190 1.00 85.19 94 ALA A C 1
ATOM 779 O O . ALA A 1 94 ? -14.908 1.958 11.430 1.00 85.19 94 ALA A O 1
ATOM 780 N N . ARG A 1 95 ? -13.904 0.015 10.976 1.00 82.88 95 ARG A N 1
ATOM 781 C CA . ARG A 1 95 ? -15.085 -0.827 11.249 1.00 82.88 95 ARG A CA 1
ATOM 782 C C . ARG A 1 95 ? -15.226 -1.111 12.742 1.00 82.88 95 ARG A C 1
ATOM 784 O O . ARG A 1 95 ? -16.332 -0.969 13.252 1.00 82.88 95 ARG A O 1
ATOM 791 N N . ALA A 1 96 ? -14.133 -1.436 13.430 1.00 81.00 96 ALA A N 1
ATOM 792 C CA . ALA A 1 96 ? -14.127 -1.682 14.871 1.00 81.00 96 ALA A CA 1
ATOM 793 C C . ALA A 1 96 ? -14.627 -0.459 15.655 1.00 81.00 96 ALA A C 1
ATOM 795 O O . ALA A 1 96 ? -15.476 -0.592 16.527 1.00 81.00 96 ALA A O 1
ATOM 796 N N . SER A 1 97 ? -14.211 0.753 15.270 1.00 75.00 97 SER A N 1
ATOM 797 C CA . SER A 1 97 ? -14.698 1.995 15.889 1.00 75.00 97 SER A CA 1
ATOM 798 C C . SER A 1 97 ? -16.189 2.287 15.654 1.00 75.00 97 SER A C 1
ATOM 800 O O . SER A 1 97 ? -16.736 3.175 16.299 1.00 75.00 97 SER A O 1
ATOM 802 N N . ARG A 1 98 ? -16.855 1.591 14.717 1.00 69.19 98 ARG A N 1
ATOM 803 C CA . ARG A 1 98 ? -18.287 1.771 14.405 1.00 69.19 98 ARG A CA 1
ATOM 804 C C . ARG A 1 98 ? -19.210 0.827 15.177 1.00 69.19 98 ARG A C 1
ATOM 806 O O . ARG A 1 98 ? -20.416 1.057 15.172 1.00 69.19 98 ARG A O 1
ATOM 813 N N . GLN A 1 99 ? -18.686 -0.228 15.796 1.00 58.47 99 GLN A N 1
ATOM 814 C CA . GLN A 1 99 ? -19.490 -1.166 16.577 1.00 58.47 99 GLN A CA 1
ATOM 815 C C . GLN A 1 99 ? -19.474 -0.746 18.057 1.00 58.47 99 GLN A C 1
ATOM 817 O O . GLN A 1 99 ? -18.390 -0.543 18.606 1.00 58.47 99 GLN A O 1
ATOM 822 N N . PRO A 1 100 ? -20.636 -0.592 18.726 1.00 43.12 100 PRO A N 1
ATOM 823 C CA . PRO A 1 100 ? -20.657 -0.423 20.174 1.00 43.12 100 PRO A CA 1
ATOM 824 C C . PRO A 1 100 ? -20.072 -1.681 20.821 1.00 43.12 100 PRO A C 1
ATOM 826 O O . PRO A 1 100 ? -20.281 -2.790 20.328 1.00 43.12 100 PRO A O 1
ATOM 829 N N . ALA A 1 101 ? -19.310 -1.492 21.898 1.00 44.72 101 ALA A N 1
ATOM 830 C CA . ALA A 1 101 ? -18.554 -2.536 22.576 1.00 44.72 101 ALA A CA 1
ATOM 831 C C . ALA A 1 101 ? -19.458 -3.672 23.096 1.00 44.72 101 ALA A C 1
ATOM 833 O O . ALA A 1 101 ? -19.882 -3.673 24.248 1.00 44.72 101 ALA A O 1
ATOM 834 N N . ALA A 1 102 ? -19.714 -4.673 22.258 1.00 40.19 102 ALA A N 1
ATOM 835 C CA . ALA A 1 102 ? -19.987 -6.024 22.714 1.00 40.19 102 ALA A CA 1
ATOM 836 C C . ALA A 1 102 ? -18.622 -6.690 22.918 1.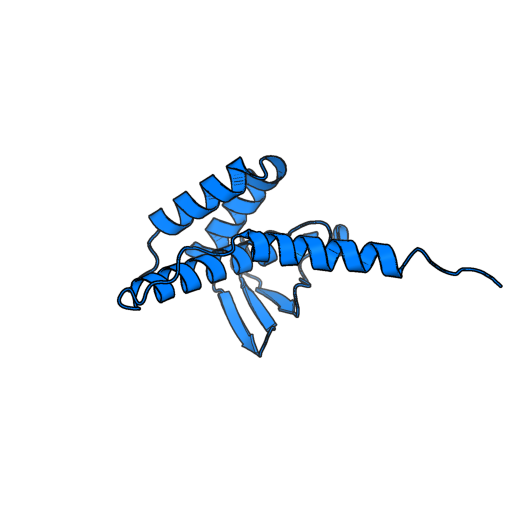00 40.19 102 ALA A C 1
ATOM 838 O O . ALA A 1 102 ? -17.840 -6.814 21.977 1.00 40.19 102 ALA A O 1
ATOM 839 N N . GLY A 1 103 ? -18.311 -7.012 24.175 1.00 41.06 103 GLY A N 1
ATOM 840 C CA . GLY A 1 103 ? -17.016 -7.504 24.638 1.00 41.06 103 GLY A CA 1
ATOM 841 C C . GLY A 1 103 ? -16.346 -8.495 23.686 1.00 41.06 103 GLY A C 1
ATOM 842 O O . GLY A 1 103 ? -16.837 -9.593 23.448 1.00 41.06 103 GLY A O 1
ATOM 843 N N . GLY A 1 104 ? -15.185 -8.098 23.178 1.00 34.47 104 GLY A N 1
ATOM 844 C CA . GLY A 1 104 ? -14.352 -8.913 22.308 1.00 34.47 104 GLY A CA 1
ATOM 845 C C . GLY A 1 104 ? -13.013 -8.220 22.134 1.00 34.47 104 GLY A C 1
ATOM 846 O O . GLY A 1 104 ? -12.862 -7.355 21.279 1.00 34.47 104 GLY A O 1
ATOM 847 N N . GLY A 1 105 ? -12.071 -8.535 23.023 1.00 34.53 105 GLY A N 1
ATOM 848 C CA . GLY A 1 105 ? -10.726 -7.971 23.011 1.00 34.53 105 GLY A CA 1
ATOM 849 C C . GLY A 1 105 ? -10.023 -8.174 21.669 1.00 34.53 105 GLY A C 1
ATOM 850 O O . GLY A 1 105 ? -10.268 -9.151 20.967 1.00 34.53 105 GLY A O 1
ATOM 851 N N . LEU A 1 106 ? -9.137 -7.227 21.370 1.00 37.69 106 LEU A N 1
ATOM 852 C CA . LEU A 1 106 ? -8.218 -7.165 20.237 1.00 37.69 106 LEU A CA 1
ATOM 853 C C . LEU A 1 106 ? -7.400 -8.472 20.094 1.00 37.69 106 LEU A C 1
ATOM 855 O O . LEU A 1 106 ? -6.272 -8.572 20.568 1.00 37.69 106 LEU A O 1
ATOM 859 N N . LYS A 1 107 ? -7.994 -9.475 19.454 1.00 35.69 107 LYS A N 1
ATOM 860 C CA . LYS A 1 107 ? -7.385 -10.682 18.877 1.00 35.69 107 LYS A CA 1
ATOM 861 C C . LYS A 1 107 ? -7.587 -10.502 17.364 1.00 35.69 107 LYS A C 1
ATOM 863 O O . LYS A 1 107 ? -8.691 -10.168 16.968 1.00 35.69 107 LYS A O 1
ATOM 868 N N . ASP A 1 108 ? -6.642 -10.564 16.439 1.00 41.59 108 ASP A N 1
ATOM 869 C CA . ASP A 1 108 ? -5.345 -11.203 16.401 1.00 41.59 108 ASP A CA 1
ATOM 870 C C . ASP A 1 108 ? -4.464 -10.442 15.396 1.00 41.59 108 ASP A C 1
ATOM 872 O O . ASP A 1 108 ? -4.642 -10.513 14.182 1.00 41.59 108 ASP A O 1
ATOM 876 N N . VAL A 1 109 ? -3.418 -9.775 15.883 1.00 44.34 109 VAL A N 1
ATOM 877 C CA . VAL A 1 109 ? -2.252 -9.438 15.041 1.00 44.34 109 VAL A CA 1
ATOM 878 C C . VAL A 1 109 ? -1.569 -10.743 14.575 1.00 44.34 109 VAL A C 1
ATOM 880 O O . VAL A 1 109 ? -0.829 -10.740 13.597 1.00 44.34 109 VAL A O 1
ATOM 883 N N . ASP A 1 110 ? -1.867 -11.886 15.198 1.00 39.62 110 ASP A N 1
ATOM 884 C CA . ASP A 1 110 ? -1.410 -13.209 14.774 1.00 39.62 110 ASP A CA 1
ATOM 885 C C . ASP A 1 110 ? -2.030 -13.694 13.449 1.00 39.62 110 ASP A C 1
ATOM 887 O O . ASP A 1 110 ? -1.423 -14.516 12.755 1.00 39.62 110 ASP A O 1
ATOM 891 N N . GLU A 1 111 ? -3.128 -13.097 12.971 1.00 40.78 111 GLU A N 1
ATOM 892 C CA . GLU A 1 111 ? -3.599 -13.301 11.591 1.00 40.78 111 GLU A CA 1
ATOM 893 C C . GLU A 1 111 ? -2.658 -12.636 10.556 1.00 40.78 111 GLU A C 1
ATOM 895 O O . GLU A 1 111 ? -2.527 -13.099 9.417 1.00 40.78 111 GLU A O 1
ATOM 900 N N . LEU A 1 112 ? -1.867 -11.636 10.978 1.00 43.53 112 LEU A N 1
ATOM 901 C CA . LEU A 1 112 ? -0.766 -11.038 10.200 1.00 43.53 112 LEU A CA 1
ATOM 902 C C . LEU A 1 112 ? 0.462 -11.951 10.131 1.00 43.53 112 LEU A C 1
ATOM 904 O O . LEU A 1 112 ? 1.223 -11.905 9.157 1.00 43.53 112 LEU A O 1
ATOM 908 N N . CYS A 1 113 ? 0.630 -12.820 11.130 1.00 41.34 113 CYS A N 1
ATOM 909 C CA . CYS A 1 113 ? 1.498 -13.988 11.045 1.00 41.34 113 CYS A CA 1
ATOM 910 C C . CYS A 1 113 ? 0.871 -15.093 10.185 1.00 41.34 113 CYS A C 1
ATOM 912 O O . CYS A 1 113 ? 1.618 -15.859 9.597 1.00 41.34 113 CYS A O 1
ATOM 914 N N . GLY A 1 114 ? -0.450 -15.142 9.994 1.00 35.41 114 GLY A N 1
ATOM 915 C CA . GLY A 1 114 ? -1.139 -16.053 9.068 1.00 35.41 114 GLY A CA 1
ATOM 916 C C . GLY A 1 114 ? -0.666 -15.936 7.613 1.00 35.41 114 GLY A C 1
ATOM 917 O O . GLY A 1 114 ? -0.456 -16.950 6.946 1.00 35.41 114 GLY A O 1
ATOM 918 N N . PHE A 1 115 ? -0.379 -14.721 7.128 1.00 42.53 115 PHE A N 1
ATOM 919 C CA . PHE A 1 115 ? 0.241 -14.524 5.807 1.00 42.53 115 PHE A CA 1
ATOM 920 C C . PHE A 1 115 ? 1.688 -15.054 5.752 1.00 42.53 115 PHE A C 1
ATOM 922 O O . PHE A 1 115 ? 2.129 -15.520 4.706 1.00 42.53 115 PHE A O 1
ATOM 929 N N . ALA A 1 116 ? 2.413 -15.037 6.877 1.00 41.56 116 ALA A N 1
ATOM 930 C CA . ALA A 1 116 ? 3.746 -15.633 7.012 1.00 41.56 116 ALA A CA 1
ATOM 931 C C . ALA A 1 116 ? 3.706 -17.163 7.252 1.00 41.56 116 ALA A C 1
ATOM 933 O O . ALA A 1 116 ? 4.562 -17.874 6.736 1.00 41.56 116 ALA A O 1
ATOM 934 N N . ARG A 1 117 ? 2.687 -17.692 7.946 1.00 37.03 117 ARG A N 1
ATOM 935 C CA . ARG A 1 117 ? 2.444 -19.126 8.196 1.00 37.03 117 ARG A CA 1
ATOM 936 C C . ARG A 1 117 ? 1.997 -19.849 6.931 1.00 37.03 117 ARG A C 1
ATOM 938 O O . ARG A 1 117 ? 2.591 -20.852 6.565 1.00 37.03 117 ARG A O 1
ATOM 945 N N . ARG A 1 118 ? 1.055 -19.279 6.172 1.00 39.50 118 ARG A N 1
ATOM 946 C CA . ARG A 1 118 ? 0.642 -19.806 4.854 1.00 39.50 118 ARG A CA 1
ATOM 947 C C . ARG A 1 118 ? 1.782 -19.767 3.830 1.00 39.50 118 ARG A C 1
ATOM 949 O O . ARG A 1 118 ? 1.798 -20.523 2.866 1.00 39.50 118 ARG A O 1
ATOM 956 N N . TYR A 1 119 ? 2.750 -18.888 4.061 1.00 40.41 119 TYR A N 1
ATOM 957 C CA . TYR A 1 119 ? 3.985 -18.771 3.304 1.00 40.41 119 TYR A CA 1
ATOM 958 C C . TYR A 1 119 ? 5.065 -19.790 3.754 1.00 40.41 119 TYR A C 1
ATOM 960 O O . TYR A 1 119 ? 5.811 -20.291 2.913 1.00 40.41 119 TYR A O 1
ATOM 968 N N . GLN A 1 120 ? 5.101 -20.181 5.035 1.00 40.78 120 GLN A N 1
ATOM 969 C CA . GLN A 1 120 ? 5.925 -21.285 5.557 1.00 40.78 120 GLN A CA 1
ATOM 970 C C . GLN A 1 120 ? 5.389 -22.675 5.150 1.00 40.78 120 GLN A C 1
ATOM 972 O O . GLN A 1 120 ? 6.179 -23.516 4.721 1.00 40.78 120 GLN A O 1
ATOM 977 N N . ASP A 1 121 ? 4.070 -22.895 5.148 1.00 34.53 121 ASP A N 1
ATOM 978 C CA . ASP A 1 121 ? 3.446 -24.152 4.683 1.00 34.53 121 ASP A CA 1
ATOM 979 C C . ASP A 1 121 ? 3.739 -24.457 3.200 1.00 34.53 121 ASP A C 1
ATOM 981 O O . ASP A 1 121 ? 3.913 -25.610 2.800 1.00 34.53 121 ASP A O 1
ATOM 985 N N . MET A 1 122 ? 3.867 -23.420 2.361 1.00 35.38 122 MET A N 1
ATOM 986 C CA . MET A 1 122 ? 4.250 -23.562 0.947 1.00 35.38 122 MET A CA 1
ATOM 987 C C . MET A 1 122 ? 5.747 -23.848 0.716 1.00 35.38 122 MET A C 1
ATOM 989 O O . MET A 1 122 ? 6.131 -24.178 -0.414 1.00 35.38 122 MET A O 1
ATOM 993 N N . ARG A 1 123 ? 6.610 -23.704 1.736 1.00 39.66 123 ARG A N 1
ATOM 994 C CA . ARG A 1 123 ? 7.995 -24.210 1.692 1.00 39.66 123 ARG A CA 1
ATOM 995 C C . ARG A 1 123 ? 8.059 -25.700 2.022 1.00 39.66 123 ARG A C 1
ATOM 997 O O . ARG A 1 123 ? 8.834 -26.401 1.387 1.00 39.66 123 ARG A O 1
ATOM 1004 N N . HIS A 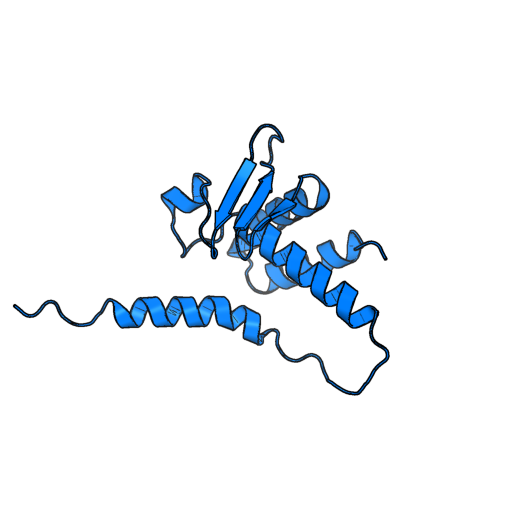1 124 ? 7.244 -26.185 2.962 1.00 35.97 124 HIS A N 1
ATOM 100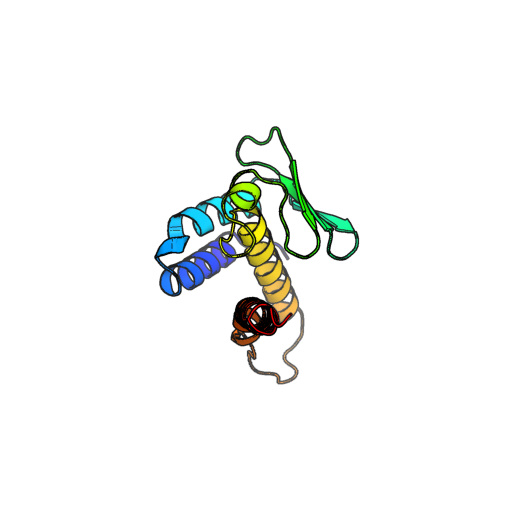5 C CA . HIS A 1 124 ? 7.268 -27.593 3.377 1.00 35.97 124 HIS A CA 1
ATOM 1006 C C . HIS A 1 124 ? 6.734 -28.542 2.288 1.00 35.97 124 HIS A C 1
ATOM 1008 O O . HIS A 1 124 ? 7.293 -29.610 2.077 1.00 35.97 124 HIS A O 1
ATOM 1014 N N . LYS A 1 125 ? 5.727 -28.123 1.506 1.00 40.34 125 LYS A N 1
ATOM 1015 C CA . LYS A 1 125 ? 5.162 -28.935 0.406 1.00 40.34 125 LYS A CA 1
ATOM 1016 C C . LYS A 1 125 ? 6.016 -29.030 -0.872 1.00 40.34 125 LYS A C 1
ATOM 1018 O O . LYS A 1 125 ? 5.586 -29.665 -1.824 1.00 40.34 125 LYS A O 1
ATOM 1023 N N . ARG A 1 126 ? 7.188 -28.387 -0.935 1.00 42.81 126 ARG A N 1
ATOM 1024 C CA . ARG A 1 126 ? 8.111 -28.461 -2.093 1.00 42.81 126 ARG A CA 1
ATOM 1025 C C . ARG A 1 126 ? 9.449 -29.132 -1.767 1.00 42.81 126 ARG A C 1
ATOM 1027 O O . ARG A 1 126 ? 10.352 -29.097 -2.593 1.00 42.81 126 ARG A O 1
ATOM 1034 N N . GLY A 1 127 ? 9.575 -29.704 -0.568 1.00 39.06 127 GLY A N 1
ATOM 1035 C CA . GLY A 1 127 ? 10.775 -30.399 -0.095 1.00 39.06 127 GLY A CA 1
ATOM 1036 C C . GLY A 1 127 ? 10.607 -31.912 0.066 1.00 39.06 127 GLY A C 1
ATOM 1037 O O . GLY A 1 127 ? 11.380 -32.504 0.807 1.00 39.06 127 GLY A O 1
ATOM 1038 N N . GLY A 1 128 ? 9.606 -32.521 -0.573 1.00 42.22 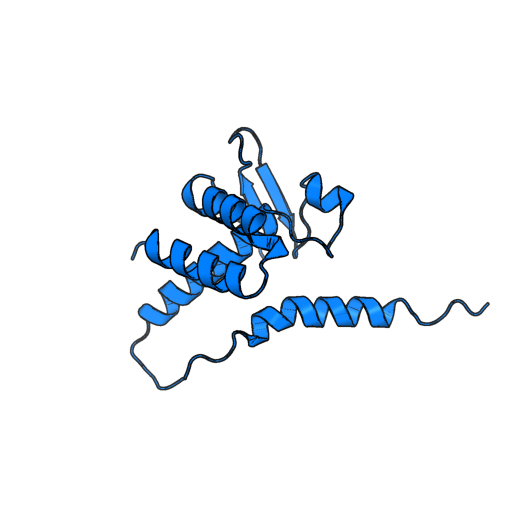128 GLY A N 1
ATOM 1039 C CA . GLY A 1 128 ? 9.404 -33.969 -0.580 1.00 42.22 128 GLY A CA 1
ATOM 1040 C C . GLY A 1 128 ? 9.207 -34.463 -2.007 1.00 42.22 128 GLY A C 1
ATOM 1041 O O . GLY A 1 128 ? 8.293 -34.002 -2.683 1.00 42.22 128 GLY A O 1
ATOM 1042 N N . ASP A 1 129 ? 10.087 -35.379 -2.404 1.00 37.28 129 ASP A N 1
ATOM 1043 C CA . ASP A 1 129 ? 9.989 -36.307 -3.535 1.00 37.28 129 ASP A CA 1
ATOM 1044 C C . ASP A 1 129 ? 10.440 -35.795 -4.914 1.00 37.28 129 ASP A C 1
ATOM 1046 O O . ASP A 1 129 ? 9.655 -35.541 -5.824 1.00 37.28 129 ASP A O 1
ATOM 1050 N N . ILE A 1 130 ? 11.765 -35.775 -5.098 1.00 36.59 130 ILE A N 1
ATOM 1051 C CA . ILE A 1 130 ? 12.357 -36.377 -6.302 1.00 36.59 130 ILE A CA 1
ATOM 1052 C C . ILE A 1 130 ? 12.943 -37.720 -5.856 1.00 36.59 130 ILE A C 1
ATOM 1054 O O . ILE A 1 130 ? 14.092 -37.805 -5.429 1.00 36.59 130 ILE A O 1
ATOM 1058 N N . VAL A 1 131 ? 12.111 -38.757 -5.908 1.00 37.81 131 VAL A N 1
ATOM 1059 C CA . VAL A 1 131 ? 12.546 -40.148 -6.052 1.00 37.81 131 VAL A CA 1
ATOM 1060 C C . VAL A 1 131 ? 11.791 -40.701 -7.250 1.00 37.81 131 VAL A C 1
ATOM 1062 O O . VAL A 1 131 ? 10.618 -41.051 -7.146 1.00 37.81 131 VAL A O 1
ATOM 1065 N N . THR A 1 132 ? 12.439 -40.663 -8.408 1.00 40.41 132 THR A N 1
ATOM 1066 C CA . THR A 1 132 ? 12.644 -41.757 -9.378 1.00 40.41 132 THR A CA 1
ATOM 1067 C C . THR A 1 132 ? 13.282 -41.187 -10.636 1.00 40.41 132 THR A C 1
ATOM 1069 O O . THR A 1 132 ? 12.849 -40.104 -11.087 1.00 40.41 132 THR A O 1
#

pLDDT: mean 79.24, std 24.35, range [34.47, 98.44]

Radius of gyration: 16.69 Å; chains: 1; bounding box: 35×52×40 Å

Sequence (132 aa):
MWVTVEELRLLVERAAKRRPHLTSRLEKAAFLVLLRPIQQLHENVWRVGSEDGLRFYTVKRGQCECSDYLRHGANHPCKHRLALFLRRALEESARASRQPAAGGGLKDVDELCGFARRYQDMRHKRGGDIVT

Foldseek 3Di:
DDLDLVLLVVVLVVVCVVPVVCNVLSVLLSLQLVPWDWDDPDVQWIWTADPVRPDIWIGHVNQIPDPVCVVPPSVDDGSPSSNVVSVVVSVVVVVVVVDDDPDDDDDDPCVVCVSVVVVVVVVVVVPDDPDD

Secondary structure (DSSP, 8-state):
-PPPHHHHHHHHHHHHHH-GGGHHHHHHHHHHHHHS-EEEEETTEEEEE-TTSS-EEEEETTEE-SHHHHHH-TTS--HHHHHHHHHHHHHHHHHHTTS---S-----THHHHHHHHHHHHHHHTTSS----